Protein AF-A0ABD0PZ68-F1 (afdb_monomer)

Structure (mmCIF, N/CA/C/O backbone):
data_AF-A0ABD0PZ68-F1
#
_entry.id   AF-A0ABD0PZ68-F1
#
loop_
_atom_site.group_PDB
_atom_site.id
_atom_site.type_symbol
_atom_site.label_atom_id
_atom_site.label_alt_id
_atom_site.label_comp_id
_atom_site.label_asym_id
_atom_site.label_entity_id
_atom_site.label_seq_id
_atom_site.pdbx_PDB_ins_code
_atom_site.Cartn_x
_atom_site.Cartn_y
_atom_site.Cartn_z
_atom_site.occupancy
_atom_site.B_iso_or_equiv
_atom_site.auth_seq_id
_atom_site.auth_comp_id
_atom_site.auth_asym_id
_atom_site.auth_atom_id
_atom_site.pdbx_PDB_model_num
ATOM 1 N N . VAL A 1 1 ? 28.484 -17.237 -18.309 1.00 62.34 1 VAL A N 1
ATOM 2 C CA . VAL A 1 1 ? 27.774 -15.968 -18.597 1.00 62.34 1 VAL A CA 1
ATOM 3 C C . VAL A 1 1 ? 27.136 -15.508 -17.298 1.00 62.34 1 VAL A C 1
ATOM 5 O O . VAL A 1 1 ? 26.397 -16.292 -16.720 1.00 62.34 1 VAL A O 1
ATOM 8 N N . THR A 1 2 ? 27.481 -14.331 -16.775 1.00 74.75 2 THR A N 1
ATOM 9 C CA . THR A 1 2 ? 26.863 -13.798 -15.550 1.00 74.75 2 THR A CA 1
ATOM 10 C C . THR A 1 2 ? 25.548 -13.104 -15.902 1.00 74.75 2 THR A C 1
ATOM 12 O O . THR A 1 2 ? 25.502 -12.233 -16.769 1.00 74.75 2 THR A O 1
ATOM 15 N N . THR A 1 3 ? 24.458 -13.508 -15.258 1.00 86.88 3 THR A N 1
ATOM 16 C CA . THR A 1 3 ? 23.136 -12.891 -15.418 1.00 86.88 3 THR A CA 1
ATOM 17 C C . THR A 1 3 ? 23.050 -11.622 -14.577 1.00 86.88 3 THR A C 1
ATOM 19 O O . THR A 1 3 ? 23.141 -11.679 -13.349 1.00 86.88 3 THR A O 1
ATOM 22 N N . LYS A 1 4 ? 22.876 -10.469 -15.230 1.00 96.69 4 LYS A N 1
ATOM 23 C CA . LYS A 1 4 ? 22.637 -9.189 -14.547 1.00 96.69 4 LYS A CA 1
ATOM 24 C C . LYS A 1 4 ? 21.196 -9.118 -14.047 1.00 96.69 4 LYS A C 1
ATOM 26 O O . LYS A 1 4 ? 20.288 -9.592 -14.728 1.00 96.69 4 LYS A O 1
ATOM 31 N N . HIS A 1 5 ? 21.011 -8.487 -12.895 1.00 97.88 5 HIS A N 1
ATOM 32 C CA . HIS A 1 5 ? 19.708 -8.263 -12.276 1.00 97.88 5 HIS A CA 1
ATOM 33 C C . HIS A 1 5 ? 19.495 -6.773 -12.017 1.00 97.88 5 HIS A C 1
ATOM 35 O O . HIS A 1 5 ? 20.464 -6.016 -11.927 1.00 97.88 5 HIS A O 1
ATOM 41 N N . ALA A 1 6 ? 18.235 -6.371 -11.897 1.00 97.81 6 ALA A N 1
ATOM 42 C CA . ALA A 1 6 ? 17.832 -5.031 -11.500 1.00 97.81 6 ALA A CA 1
ATOM 43 C C . ALA A 1 6 ? 16.779 -5.104 -10.389 1.00 97.81 6 ALA A C 1
ATOM 45 O O . ALA A 1 6 ? 15.964 -6.027 -10.355 1.00 97.81 6 ALA A O 1
ATOM 46 N N . HIS A 1 7 ? 16.800 -4.113 -9.500 1.00 98.19 7 HIS A N 1
ATOM 47 C CA . HIS A 1 7 ? 15.742 -3.889 -8.521 1.00 98.19 7 HIS A CA 1
ATOM 48 C C . HIS A 1 7 ? 14.673 -3.002 -9.155 1.00 98.19 7 HIS A C 1
ATOM 50 O O . HIS A 1 7 ? 14.980 -1.896 -9.603 1.00 98.19 7 HIS A O 1
ATOM 56 N N . VAL A 1 8 ? 13.439 -3.495 -9.219 1.00 97.56 8 VAL A N 1
ATOM 57 C CA . VAL A 1 8 ? 12.314 -2.806 -9.860 1.00 97.56 8 VAL A CA 1
ATOM 58 C C . VAL A 1 8 ? 11.181 -2.583 -8.866 1.00 97.56 8 VAL A C 1
ATOM 60 O O . VAL A 1 8 ? 11.024 -3.345 -7.912 1.00 97.56 8 VAL A O 1
ATOM 63 N N . ILE A 1 9 ? 10.385 -1.542 -9.112 1.00 96.94 9 ILE A N 1
ATOM 64 C CA . ILE A 1 9 ? 9.107 -1.293 -8.441 1.00 96.94 9 ILE A CA 1
ATOM 65 C C . ILE A 1 9 ? 8.021 -1.405 -9.506 1.00 96.94 9 ILE A C 1
ATOM 67 O O . ILE A 1 9 ? 8.119 -0.765 -10.554 1.00 96.94 9 ILE A O 1
ATOM 71 N N . TYR A 1 10 ? 6.984 -2.194 -9.248 1.00 96.88 10 TYR A N 1
ATOM 72 C CA . TYR A 1 10 ? 5.830 -2.269 -10.137 1.00 96.88 10 TYR A CA 1
ATOM 73 C C . TYR A 1 10 ? 4.954 -1.037 -9.912 1.00 96.88 10 TYR A C 1
ATOM 75 O O . TYR A 1 10 ? 4.275 -0.946 -8.895 1.00 96.88 10 TYR A O 1
ATOM 83 N N . ALA A 1 11 ? 4.983 -0.074 -10.833 1.00 94.69 11 ALA A N 1
ATOM 84 C CA . ALA A 1 11 ? 4.409 1.257 -10.618 1.00 94.69 11 ALA A CA 1
ATOM 85 C C . ALA A 1 11 ? 2.903 1.263 -10.286 1.00 94.69 11 ALA A C 1
ATOM 87 O O . ALA A 1 11 ? 2.452 2.142 -9.566 1.00 94.69 11 ALA A O 1
ATOM 88 N N . ASP A 1 12 ? 2.140 0.263 -10.728 1.00 96.69 12 ASP A N 1
ATOM 89 C CA . ASP A 1 12 ? 0.700 0.166 -10.440 1.00 96.69 12 ASP A CA 1
ATOM 90 C C . ASP A 1 12 ? 0.366 -0.618 -9.162 1.00 96.69 12 ASP A C 1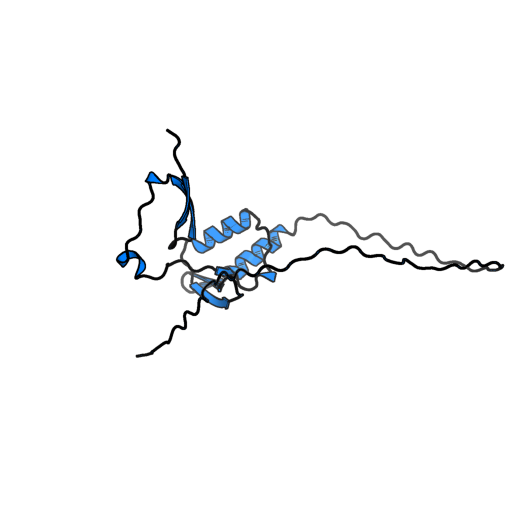
ATOM 92 O O . ASP A 1 12 ? -0.748 -0.527 -8.655 1.00 96.69 12 ASP A O 1
ATOM 96 N N . TYR A 1 13 ? 1.329 -1.368 -8.619 1.00 95.75 13 TYR A N 1
ATOM 97 C CA . TYR A 1 13 ? 1.116 -2.297 -7.501 1.00 95.75 13 TYR A CA 1
ATOM 98 C C . TYR A 1 13 ? 1.969 -1.977 -6.265 1.00 95.75 13 TYR A C 1
ATOM 100 O O . TYR A 1 13 ? 1.617 -2.351 -5.150 1.00 95.75 13 TYR A O 1
ATOM 108 N N . GLY A 1 14 ? 3.102 -1.294 -6.442 1.00 95.00 14 GLY A N 1
ATOM 109 C CA . GLY A 1 14 ? 4.033 -0.878 -5.389 1.00 95.00 14 GLY A CA 1
ATOM 110 C C . GLY A 1 14 ? 4.946 -1.943 -4.825 1.00 95.00 14 GLY A C 1
ATOM 111 O O . GLY A 1 14 ? 5.868 -1.604 -4.081 1.00 95.00 14 GLY A O 1
ATOM 112 N N . ASN A 1 15 ? 4.717 -3.215 -5.141 1.00 96.31 15 ASN A N 1
ATOM 113 C CA . ASN A 1 15 ? 5.643 -4.266 -4.757 1.00 96.31 15 ASN A CA 1
ATOM 114 C C . ASN A 1 15 ? 6.978 -4.086 -5.495 1.00 96.31 15 ASN A C 1
ATOM 116 O O . ASN A 1 15 ? 7.049 -3.521 -6.589 1.00 96.31 15 ASN A O 1
ATOM 120 N N . MET A 1 16 ? 8.043 -4.571 -4.863 1.00 97.38 16 MET A N 1
ATOM 121 C CA . MET A 1 16 ? 9.399 -4.523 -5.398 1.00 97.38 16 MET A CA 1
ATOM 122 C C . MET A 1 16 ? 9.921 -5.934 -5.613 1.00 97.38 16 MET A C 1
ATOM 124 O O . MET A 1 16 ? 9.592 -6.843 -4.851 1.00 97.38 16 MET A O 1
ATOM 128 N N . GLU A 1 17 ? 10.759 -6.109 -6.625 1.00 97.88 17 GLU A N 1
ATOM 129 C CA . GLU A 1 17 ? 11.362 -7.398 -6.949 1.00 97.88 17 GLU A CA 1
ATOM 130 C C . GLU A 1 17 ? 12.773 -7.209 -7.517 1.00 97.88 17 GLU A C 1
ATOM 132 O O . GLU A 1 17 ? 13.106 -6.164 -8.081 1.00 97.88 17 GLU A O 1
ATOM 137 N N . THR A 1 18 ? 13.614 -8.232 -7.362 1.00 98.06 18 THR A N 1
ATOM 138 C CA . THR A 1 18 ? 14.897 -8.330 -8.064 1.00 98.06 18 THR A CA 1
ATOM 139 C C . THR A 1 18 ? 14.722 -9.263 -9.253 1.00 98.06 18 THR A C 1
ATOM 141 O O . THR A 1 18 ? 14.579 -10.468 -9.061 1.00 98.06 18 THR A O 1
ATOM 144 N N . VAL A 1 19 ? 14.760 -8.725 -10.470 1.00 97.75 19 VAL A N 1
ATOM 145 C CA . VAL A 1 19 ? 14.483 -9.488 -11.698 1.00 97.75 19 VAL A CA 1
ATOM 146 C C . VAL A 1 19 ? 15.698 -9.520 -12.632 1.00 97.75 19 VAL A C 1
ATOM 148 O O . VAL A 1 19 ? 16.526 -8.601 -12.595 1.00 97.75 19 VAL A O 1
ATOM 151 N N . PRO A 1 20 ? 15.856 -10.555 -13.479 1.00 97.62 20 PRO A N 1
ATOM 152 C CA . PRO A 1 20 ? 16.881 -10.564 -14.518 1.00 97.62 20 PRO A CA 1
ATOM 153 C C . PRO A 1 20 ? 16.692 -9.395 -15.492 1.00 97.62 20 PRO A C 1
ATOM 155 O O . PRO A 1 20 ? 15.582 -9.115 -15.925 1.00 97.62 20 PRO A O 1
ATOM 158 N N . VAL A 1 21 ? 17.772 -8.751 -15.940 1.00 97.12 21 VAL A N 1
ATOM 159 C CA . VAL A 1 21 ? 17.662 -7.648 -16.922 1.00 97.12 21 VAL A CA 1
ATOM 160 C C . VAL A 1 21 ? 17.009 -8.113 -18.233 1.00 97.12 21 VAL A C 1
ATOM 162 O O . VAL A 1 21 ? 16.356 -7.330 -18.911 1.00 97.12 21 VAL A O 1
ATOM 165 N N . SER A 1 22 ? 17.122 -9.401 -18.569 1.00 96.56 22 SER A N 1
ATOM 166 C CA . SER A 1 22 ? 16.471 -10.000 -19.739 1.00 96.56 22 SER A CA 1
ATOM 167 C C . SER A 1 22 ? 14.941 -10.036 -19.670 1.00 96.56 22 SER A C 1
ATOM 169 O O . SER A 1 22 ? 14.318 -10.285 -20.696 1.00 96.56 22 SER A O 1
ATOM 171 N N . SER A 1 23 ? 14.330 -9.820 -18.499 1.00 97.06 23 SER A N 1
ATOM 172 C CA . SER A 1 23 ? 12.873 -9.706 -18.354 1.00 97.06 23 SER A CA 1
ATOM 173 C C . SER A 1 23 ? 12.374 -8.256 -18.380 1.00 97.06 23 SER A C 1
ATOM 175 O O . SER A 1 23 ? 11.189 -8.028 -18.159 1.00 97.06 23 SER A O 1
ATOM 177 N N . ILE A 1 24 ? 13.251 -7.275 -18.626 1.00 97.44 24 ILE A N 1
ATOM 178 C CA . ILE A 1 24 ? 12.913 -5.847 -18.652 1.00 97.44 24 ILE A CA 1
ATOM 179 C C . ILE A 1 24 ? 12.937 -5.347 -20.096 1.00 97.44 24 ILE A C 1
ATOM 181 O O . ILE A 1 24 ? 13.906 -5.563 -20.823 1.00 97.44 24 ILE A O 1
ATOM 185 N N . LEU A 1 25 ? 11.886 -4.629 -20.494 1.00 97.69 25 LEU A N 1
ATOM 186 C CA . LEU A 1 25 ? 11.780 -3.976 -21.797 1.00 97.69 25 LEU A CA 1
ATOM 187 C C . LEU A 1 25 ? 11.596 -2.461 -21.628 1.00 97.69 25 LEU A C 1
ATOM 189 O O . LEU A 1 25 ? 11.010 -2.030 -20.632 1.00 97.69 25 LEU A O 1
ATOM 193 N N . PRO A 1 26 ? 12.059 -1.639 -22.590 1.00 97.62 26 PRO A N 1
ATOM 194 C CA . PRO A 1 26 ? 11.732 -0.219 -22.618 1.00 97.62 26 PRO A CA 1
ATOM 195 C C . PRO A 1 26 ? 10.216 -0.002 -22.680 1.00 97.62 26 PRO A C 1
ATOM 197 O O . PRO A 1 26 ? 9.526 -0.643 -23.473 1.00 97.62 26 PRO A O 1
ATOM 200 N N . ILE A 1 27 ? 9.708 0.923 -21.869 1.00 96.88 27 ILE A N 1
ATOM 201 C CA . ILE A 1 27 ? 8.294 1.304 -21.885 1.00 96.88 27 ILE A CA 1
ATOM 202 C C . ILE A 1 27 ? 8.009 2.271 -23.042 1.00 96.88 27 ILE A C 1
ATOM 204 O O . ILE A 1 27 ? 8.800 3.178 -23.316 1.00 96.88 27 ILE A O 1
ATOM 208 N N . THR A 1 28 ? 6.885 2.083 -23.735 1.00 97.44 28 THR A N 1
ATOM 209 C CA . THR A 1 28 ? 6.448 3.001 -24.795 1.00 97.44 28 THR A CA 1
ATOM 210 C C . THR A 1 28 ? 5.670 4.184 -24.214 1.00 97.44 28 THR A C 1
ATOM 212 O O . THR A 1 28 ? 5.190 4.140 -23.081 1.00 97.44 28 THR A O 1
ATOM 215 N N . LYS A 1 29 ? 5.527 5.268 -24.986 1.00 97.31 29 LYS A N 1
ATOM 216 C CA . LYS A 1 29 ? 4.833 6.482 -24.521 1.00 97.31 29 LYS A CA 1
ATOM 217 C C . LYS A 1 29 ? 3.340 6.256 -24.296 1.00 97.31 29 LYS A C 1
ATOM 219 O O . LYS A 1 29 ? 2.753 6.902 -23.439 1.00 97.31 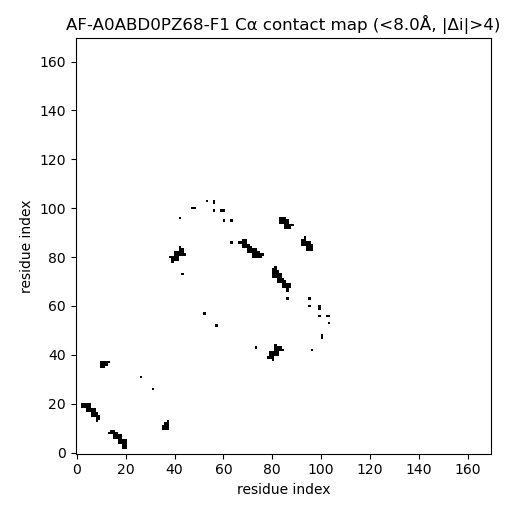29 LYS A O 1
ATOM 224 N N . GLU A 1 30 ? 2.733 5.343 -25.046 1.00 97.12 30 GLU A N 1
ATOM 225 C CA . GLU A 1 30 ? 1.309 5.015 -24.964 1.00 97.12 30 GLU A CA 1
ATOM 226 C C . GLU A 1 30 ? 0.965 4.389 -23.606 1.00 97.12 30 GLU A C 1
ATOM 228 O O . GLU A 1 30 ? -0.061 4.715 -23.016 1.00 97.12 30 GLU A O 1
ATOM 233 N N . LEU A 1 31 ? 1.863 3.558 -23.065 1.00 95.88 31 LEU A N 1
ATOM 234 C CA . LEU A 1 31 ? 1.699 2.936 -21.748 1.00 95.88 31 LEU A CA 1
ATOM 235 C C . LEU A 1 31 ? 1.896 3.924 -20.587 1.00 95.88 31 LEU A C 1
ATOM 237 O O . LEU A 1 31 ? 1.448 3.654 -19.480 1.00 95.88 31 LEU A O 1
ATOM 241 N N . LEU A 1 32 ? 2.519 5.078 -20.842 1.00 96.44 32 LEU A N 1
ATOM 242 C CA . LEU A 1 32 ? 2.732 6.149 -19.861 1.00 96.44 32 LEU A CA 1
ATOM 243 C C . LEU A 1 32 ? 1.609 7.200 -19.846 1.00 96.44 32 LEU A C 1
ATOM 245 O O . LEU A 1 32 ? 1.707 8.182 -19.116 1.00 96.44 32 LEU A O 1
ATOM 249 N N . GLN A 1 33 ? 0.557 7.033 -20.655 1.00 96.75 33 GLN A N 1
ATOM 250 C CA . GLN A 1 33 ? -0.562 7.985 -20.694 1.00 96.75 33 GLN A CA 1
ATOM 251 C C . GLN A 1 33 ? -1.443 7.928 -19.441 1.00 96.75 33 GLN A C 1
ATOM 253 O O . GLN A 1 33 ? -2.126 8.901 -19.128 1.00 96.75 33 GLN A O 1
ATOM 258 N N . HIS A 1 34 ? -1.431 6.804 -18.724 1.00 94.38 34 HIS A N 1
ATOM 259 C CA . HIS A 1 34 ? -2.192 6.631 -17.493 1.00 94.38 34 HIS A CA 1
ATOM 260 C C . HIS A 1 34 ? -1.310 6.978 -16.287 1.00 94.38 34 HIS A C 1
ATOM 262 O O . HIS A 1 34 ? -0.139 6.587 -16.265 1.00 94.38 34 HIS A O 1
ATOM 268 N N . PRO A 1 35 ? -1.844 7.675 -15.267 1.00 95.00 35 PRO A N 1
ATOM 269 C CA . PRO A 1 35 ? -1.156 7.808 -13.991 1.00 95.00 35 PRO A CA 1
ATOM 270 C C . PRO A 1 35 ? -0.826 6.428 -13.425 1.00 95.00 35 PRO A C 1
ATOM 272 O O . PRO A 1 35 ? -1.586 5.478 -13.619 1.00 95.00 35 PRO A O 1
ATOM 275 N N . PHE A 1 36 ? 0.266 6.328 -12.678 1.00 95.25 36 PHE A N 1
ATOM 276 C CA . PHE A 1 36 ? 0.524 5.128 -11.892 1.00 95.25 36 PHE A CA 1
ATOM 277 C C . PHE A 1 36 ? -0.619 4.911 -10.903 1.00 95.25 36 PHE A C 1
ATOM 279 O O . PHE A 1 36 ? -1.040 5.844 -10.217 1.00 95.25 36 PHE A O 1
ATOM 286 N N . GLN A 1 37 ? -1.140 3.688 -10.864 1.00 94.88 37 GLN A N 1
ATOM 287 C CA . GLN A 1 37 ? -2.360 3.386 -10.112 1.00 94.88 37 GLN A CA 1
ATOM 288 C C . GLN A 1 37 ? -2.118 3.251 -8.604 1.00 94.88 37 GLN A C 1
ATOM 290 O O . GLN A 1 37 ? -3.072 3.238 -7.825 1.00 94.88 37 GLN A O 1
ATOM 295 N N . ILE A 1 38 ? -0.857 3.178 -8.166 1.00 95.19 38 ILE A N 1
ATOM 296 C CA . ILE A 1 38 ? -0.559 3.102 -6.742 1.00 95.19 38 ILE A CA 1
ATOM 297 C C . ILE A 1 38 ? -0.723 4.446 -6.034 1.00 95.19 38 ILE A C 1
ATOM 299 O O . ILE A 1 38 ? -0.197 5.478 -6.448 1.00 95.19 38 ILE A O 1
ATOM 303 N N . VAL A 1 39 ? -1.347 4.391 -4.859 1.00 93.44 39 VAL A N 1
ATOM 304 C CA . VAL A 1 39 ? -1.374 5.492 -3.900 1.00 93.44 39 VAL A CA 1
ATOM 305 C C . VAL A 1 39 ? -0.617 5.075 -2.643 1.00 93.44 39 VAL A C 1
ATOM 307 O O . VAL A 1 39 ? -0.925 4.061 -2.016 1.00 93.44 39 VAL A O 1
ATOM 310 N N . ARG A 1 40 ? 0.391 5.865 -2.255 1.00 94.94 40 ARG A N 1
ATOM 311 C CA . ARG A 1 40 ? 1.109 5.659 -0.993 1.00 94.94 40 ARG A CA 1
ATOM 312 C C . ARG A 1 40 ? 0.260 6.162 0.170 1.00 94.94 40 ARG A C 1
ATOM 314 O O . ARG A 1 40 ? -0.083 7.347 0.217 1.00 94.94 40 ARG A O 1
ATOM 321 N N . CYS A 1 41 ? -0.031 5.276 1.118 1.00 96.31 41 CYS A N 1
ATOM 322 C CA . CYS A 1 41 ? -0.957 5.546 2.212 1.00 96.31 41 CYS A CA 1
ATOM 323 C C . CYS A 1 41 ? -0.430 5.056 3.564 1.00 96.31 41 CYS A C 1
ATOM 325 O O . CYS A 1 41 ? 0.403 4.153 3.634 1.00 96.31 41 CYS A O 1
ATOM 327 N N . ALA A 1 42 ? -0.961 5.635 4.636 1.00 95.50 42 ALA A N 1
ATOM 328 C CA . ALA A 1 42 ? -0.797 5.182 6.011 1.00 95.50 42 ALA A CA 1
ATOM 329 C C . ALA A 1 42 ? -2.134 5.303 6.753 1.00 95.50 42 ALA A C 1
ATOM 331 O O . ALA A 1 42 ? -2.991 6.099 6.366 1.00 95.50 42 ALA A O 1
ATOM 332 N N . LEU A 1 43 ? -2.318 4.537 7.829 1.00 96.25 43 LEU A N 1
ATOM 333 C CA . LEU A 1 43 ? -3.480 4.725 8.698 1.00 96.25 43 LEU A CA 1
ATOM 334 C C . LEU A 1 43 ? -3.392 6.095 9.390 1.00 96.25 43 LEU A C 1
ATOM 336 O O . LEU A 1 43 ? -2.342 6.471 9.916 1.00 96.25 43 LEU A O 1
ATOM 340 N N . ALA A 1 44 ? -4.494 6.843 9.377 1.00 95.94 44 ALA A N 1
ATOM 341 C CA . ALA A 1 44 ? -4.628 8.095 10.110 1.00 95.94 44 ALA A CA 1
ATOM 342 C C . ALA A 1 44 ? -4.468 7.858 11.621 1.00 95.94 44 ALA A C 1
ATOM 344 O O . ALA A 1 44 ? -4.864 6.811 12.136 1.00 95.94 44 ALA A O 1
ATOM 345 N N . GLY A 1 45 ? -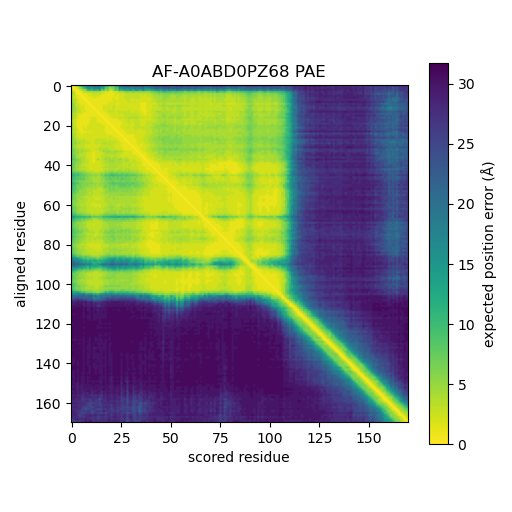3.890 8.836 12.322 1.00 93.38 45 GLY A N 1
ATOM 346 C CA . GLY A 1 45 ? -3.501 8.693 13.726 1.00 93.38 45 GLY A CA 1
ATOM 347 C C . GLY A 1 45 ? -2.221 7.873 13.908 1.00 93.38 45 GLY A C 1
ATOM 348 O O . GLY A 1 45 ? -2.155 7.027 14.800 1.00 93.38 45 GLY A O 1
ATOM 349 N N . LYS A 1 46 ? -1.225 8.083 13.031 1.00 88.88 46 LYS A N 1
ATOM 350 C CA . LYS A 1 46 ? 0.048 7.336 12.971 1.00 88.88 46 LYS A CA 1
ATOM 351 C C . LYS A 1 46 ? 0.770 7.233 14.316 1.00 88.88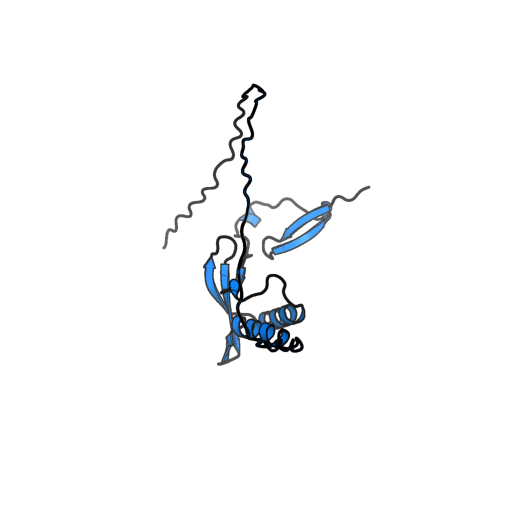 46 LYS A C 1
ATOM 353 O O . LYS A 1 46 ? 1.415 6.230 14.589 1.00 88.88 46 LYS A O 1
ATOM 358 N N . GLU A 1 47 ? 0.630 8.252 15.155 1.00 91.88 47 GLU A N 1
ATOM 359 C CA . GLU A 1 47 ? 1.176 8.336 16.508 1.00 91.88 47 GLU A CA 1
ATOM 360 C C . GLU A 1 47 ? 0.633 7.265 17.465 1.00 91.88 47 GLU A C 1
ATOM 362 O O . GLU A 1 47 ? 1.275 6.959 18.466 1.00 91.88 47 GLU A O 1
ATOM 367 N N . ASN A 1 48 ? -0.515 6.664 17.143 1.00 93.50 48 ASN A N 1
ATOM 368 C CA . ASN A 1 48 ? -1.132 5.596 17.929 1.00 93.50 48 ASN A CA 1
ATOM 369 C C . ASN A 1 48 ? -0.677 4.195 17.489 1.00 93.50 48 ASN A C 1
ATOM 371 O O . ASN A 1 48 ? -1.044 3.202 18.120 1.00 93.50 48 ASN A O 1
ATOM 375 N N . PHE A 1 49 ? 0.103 4.095 16.409 1.00 92.69 49 PHE A N 1
ATOM 376 C CA . PHE A 1 49 ? 0.585 2.832 15.862 1.00 92.69 49 PHE A CA 1
ATOM 377 C C . PHE A 1 49 ? 2.080 2.638 16.140 1.00 92.69 49 PHE A C 1
ATOM 379 O O . PHE A 1 49 ? 2.842 3.605 16.182 1.00 92.69 49 PHE A O 1
ATOM 386 N N . PRO A 1 50 ? 2.534 1.389 16.337 1.00 93.88 50 PRO A N 1
ATOM 387 C CA . PRO A 1 50 ? 3.936 1.128 16.614 1.00 93.88 50 PRO A CA 1
ATOM 388 C C . PRO A 1 50 ? 4.792 1.274 15.350 1.00 93.88 50 PRO A C 1
ATOM 390 O O . PRO A 1 50 ? 4.346 1.014 14.234 1.00 93.88 50 PRO A O 1
ATOM 393 N N . THR A 1 51 ? 6.074 1.593 15.535 1.00 91.88 51 THR A N 1
ATOM 394 C CA . THR A 1 51 ? 7.065 1.573 14.444 1.00 91.88 51 THR A CA 1
ATOM 395 C C . THR A 1 51 ? 7.317 0.154 13.925 1.00 91.88 51 THR A C 1
ATOM 397 O O . THR A 1 51 ? 7.604 -0.035 12.746 1.00 91.88 51 THR A O 1
ATOM 400 N N . VAL A 1 52 ? 7.204 -0.848 14.803 1.00 94.94 52 VAL A N 1
ATOM 401 C CA . VAL A 1 52 ? 7.334 -2.272 14.470 1.00 94.94 52 VAL A CA 1
ATOM 402 C C . VAL A 1 52 ? 6.016 -2.964 14.782 1.00 94.94 52 VAL A C 1
ATOM 404 O O . VAL A 1 52 ? 5.554 -2.956 15.921 1.00 94.94 52 VAL A O 1
ATOM 407 N N . TRP A 1 53 ? 5.414 -3.565 13.763 1.00 95.50 53 TRP A N 1
ATOM 408 C CA . TRP A 1 53 ? 4.113 -4.207 13.874 1.00 95.50 53 TRP A CA 1
ATOM 409 C C . TRP A 1 53 ? 4.240 -5.675 14.298 1.00 95.50 53 TRP A C 1
ATOM 411 O O . TRP A 1 53 ? 5.036 -6.399 13.697 1.00 95.50 53 TRP A O 1
ATOM 421 N N . PRO A 1 54 ? 3.450 -6.146 15.284 1.00 96.75 54 PRO A N 1
ATOM 422 C CA . PRO A 1 54 ? 3.338 -7.573 15.574 1.00 96.75 54 PRO A CA 1
ATOM 423 C C . PRO A 1 54 ? 2.775 -8.341 14.374 1.00 96.75 54 PRO A C 1
ATOM 425 O O . PRO A 1 54 ? 1.824 -7.878 13.735 1.00 96.75 54 PRO A O 1
ATOM 428 N N . THR A 1 55 ? 3.327 -9.522 14.090 1.00 96.81 55 THR A N 1
ATOM 429 C CA . THR A 1 55 ? 2.929 -10.354 12.944 1.00 96.81 55 THR A CA 1
ATOM 430 C C . THR A 1 55 ? 1.439 -10.682 12.968 1.00 96.81 55 THR A C 1
ATOM 432 O O . THR A 1 55 ? 0.766 -10.529 11.955 1.00 96.81 55 THR A O 1
ATOM 435 N N . GLU A 1 56 ? 0.889 -11.016 14.134 1.00 96.62 56 GLU A N 1
ATOM 436 C CA . GLU A 1 56 ? -0.523 -11.377 14.291 1.00 96.62 56 GLU A CA 1
ATOM 437 C C . GLU A 1 56 ? -1.458 -10.200 13.970 1.00 96.62 56 GLU A C 1
ATOM 439 O O . GLU A 1 56 ? -2.572 -10.384 13.480 1.00 96.62 56 GLU A O 1
ATOM 444 N N . VAL A 1 57 ? -1.006 -8.966 14.222 1.00 97.00 57 VAL A N 1
ATOM 445 C CA . VAL A 1 57 ? -1.768 -7.753 13.896 1.00 97.00 57 VAL A CA 1
ATOM 446 C C . VAL A 1 57 ? -1.705 -7.464 12.396 1.00 97.00 57 VAL A C 1
ATOM 448 O O . VAL A 1 57 ? -2.716 -7.064 11.821 1.00 97.00 57 VAL A O 1
ATOM 451 N N . LEU A 1 58 ? -0.560 -7.705 11.747 1.00 96.75 58 LEU A N 1
ATOM 452 C CA . LEU A 1 58 ? -0.438 -7.602 10.288 1.00 96.75 58 LEU A CA 1
ATOM 453 C C . LEU A 1 58 ? -1.306 -8.643 9.572 1.00 96.75 58 LEU A C 1
ATOM 455 O O . LEU A 1 58 ? -1.980 -8.309 8.599 1.00 96.75 58 LEU A O 1
ATOM 459 N N . GLU A 1 59 ? -1.339 -9.879 10.069 1.00 97.31 59 GLU A N 1
ATOM 460 C CA . GLU A 1 59 ? -2.215 -10.937 9.553 1.00 97.31 59 GLU A CA 1
ATOM 461 C C . GLU A 1 59 ? -3.690 -10.558 9.707 1.00 97.31 59 GLU A C 1
ATOM 463 O O . GLU A 1 59 ? -4.457 -10.636 8.744 1.00 97.31 59 GLU A O 1
ATOM 468 N N . LEU A 1 60 ? -4.085 -10.064 10.887 1.00 96.25 60 LEU A N 1
ATOM 469 C CA . LEU A 1 60 ? -5.434 -9.552 11.118 1.00 96.25 60 LEU A CA 1
ATOM 470 C C . LEU A 1 60 ? -5.776 -8.414 10.150 1.00 96.25 60 LEU A C 1
ATOM 472 O O . LEU A 1 60 ? -6.877 -8.400 9.598 1.00 96.25 60 LEU A O 1
ATOM 476 N N . PHE A 1 61 ? -4.851 -7.477 9.934 1.00 96.06 61 PHE A N 1
ATOM 477 C CA . PHE A 1 61 ? -5.041 -6.377 8.996 1.00 96.06 61 PHE A CA 1
ATOM 478 C C . PHE A 1 61 ? -5.265 -6.892 7.574 1.00 96.06 61 PHE A C 1
ATOM 480 O O . PHE A 1 61 ? -6.252 -6.514 6.946 1.00 96.06 61 PHE A O 1
ATOM 487 N N . GLY A 1 62 ? -4.444 -7.836 7.107 1.00 96.06 62 GLY A N 1
ATOM 488 C CA . GLY A 1 62 ? -4.631 -8.492 5.811 1.00 96.06 62 GLY A CA 1
ATOM 489 C C . GLY A 1 62 ? -6.001 -9.164 5.670 1.00 96.06 62 GLY A C 1
ATOM 490 O O . GLY A 1 62 ? -6.662 -9.009 4.642 1.00 96.06 62 GLY A O 1
ATOM 491 N N . ILE A 1 63 ? -6.480 -9.838 6.722 1.00 94.75 63 ILE A N 1
ATOM 492 C CA . ILE A 1 63 ? -7.821 -10.442 6.742 1.00 94.75 63 ILE A CA 1
ATOM 493 C C . ILE A 1 63 ? -8.911 -9.372 6.584 1.00 94.75 63 ILE A C 1
ATOM 495 O O . ILE A 1 63 ? -9.819 -9.567 5.776 1.00 94.75 63 ILE A O 1
ATOM 499 N N . GLN A 1 64 ? -8.825 -8.238 7.293 1.00 94.25 64 GLN A N 1
ATOM 500 C CA . GLN A 1 64 ? -9.821 -7.158 7.168 1.00 94.25 64 GLN A CA 1
ATOM 501 C C . GLN A 1 64 ? -9.850 -6.542 5.759 1.00 94.25 64 GLN A C 1
ATOM 503 O O . GLN A 1 64 ? -10.918 -6.199 5.258 1.00 94.25 64 GLN A O 1
ATOM 508 N N . LEU A 1 65 ? -8.695 -6.430 5.097 1.00 94.00 65 LEU A N 1
ATOM 509 C CA . LEU A 1 65 ? -8.598 -5.843 3.756 1.00 94.00 65 LEU A CA 1
ATOM 510 C C . LEU A 1 65 ? -9.110 -6.767 2.637 1.00 94.00 65 LEU A C 1
ATOM 512 O O . LEU A 1 65 ? -9.429 -6.291 1.548 1.00 94.00 65 LEU A O 1
ATOM 516 N N . SER A 1 66 ? -9.211 -8.076 2.888 1.00 91.88 66 SER A N 1
ATOM 517 C CA . SER A 1 66 ? -9.534 -9.074 1.856 1.00 91.88 66 SER A CA 1
ATOM 518 C C . SER A 1 66 ? -10.928 -8.931 1.228 1.00 91.88 66 SER A C 1
ATOM 520 O O . SER A 1 66 ? -11.146 -9.383 0.107 1.00 91.88 66 SER A O 1
ATOM 522 N N . SER A 1 67 ? -11.872 -8.290 1.919 1.00 84.69 67 SER A N 1
ATOM 523 C CA . SER A 1 67 ? -13.279 -8.181 1.499 1.00 84.69 67 SER A CA 1
ATOM 524 C C . SER A 1 67 ? -13.653 -6.856 0.823 1.00 84.69 67 SER A C 1
ATOM 526 O O . SER A 1 67 ? -14.836 -6.537 0.723 1.00 84.69 67 SER A O 1
ATOM 528 N N . GLY A 1 68 ? -12.665 -6.089 0.355 1.00 90.06 68 GLY A N 1
ATOM 529 C CA . GLY A 1 68 ? -12.879 -4.723 -0.119 1.00 90.06 68 GLY A CA 1
ATOM 530 C C . GLY A 1 68 ? -13.154 -3.767 1.043 1.00 90.06 68 GLY A C 1
ATOM 531 O O . GLY A 1 68 ? -13.760 -4.127 2.055 1.00 90.06 68 GLY A O 1
ATOM 532 N N . VAL A 1 69 ? -12.667 -2.538 0.918 1.00 95.38 69 VAL A N 1
ATOM 533 C CA . VAL A 1 69 ? -12.756 -1.524 1.971 1.00 95.38 69 VAL A CA 1
ATOM 534 C C . VAL A 1 69 ? -13.112 -0.177 1.367 1.00 95.38 69 VAL A C 1
ATOM 536 O O . VAL A 1 69 ? -12.764 0.114 0.223 1.00 95.38 69 VAL A O 1
ATOM 539 N N . LEU A 1 70 ? -13.781 0.653 2.155 1.00 95.56 70 LEU A N 1
ATOM 540 C CA . LEU A 1 70 ? -13.929 2.070 1.890 1.00 95.56 70 LEU A CA 1
ATOM 541 C C . LEU A 1 70 ? -12.780 2.805 2.581 1.00 95.56 70 LEU A C 1
ATOM 543 O O . LEU A 1 70 ? -12.561 2.653 3.783 1.00 95.56 70 LEU A O 1
ATOM 547 N N . ALA A 1 71 ? -12.043 3.598 1.813 1.00 96.56 71 ALA A N 1
ATOM 548 C CA . ALA A 1 71 ? -10.975 4.439 2.325 1.00 96.56 71 ALA A CA 1
ATOM 549 C C . ALA A 1 71 ? -11.425 5.900 2.326 1.00 96.56 71 ALA A C 1
ATOM 551 O O . ALA A 1 71 ? -11.806 6.434 1.285 1.00 96.56 71 ALA A O 1
ATOM 552 N N . SER A 1 72 ? -11.345 6.550 3.483 1.00 96.81 72 SER A N 1
ATOM 553 C CA . SER A 1 72 ? -11.602 7.983 3.626 1.00 96.81 72 SER A CA 1
ATOM 554 C C . SER A 1 72 ? -10.286 8.730 3.820 1.00 96.81 72 SER A C 1
ATOM 556 O O . SER A 1 72 ? -9.496 8.393 4.703 1.00 96.81 72 SER A O 1
ATOM 558 N N . LEU A 1 73 ? -10.045 9.748 2.992 1.00 97.19 73 LEU A N 1
ATOM 559 C CA . LEU A 1 73 ? -8.853 10.589 3.078 1.00 97.19 73 LEU A CA 1
ATOM 560 C C . LEU A 1 73 ? -8.964 11.562 4.257 1.00 97.19 73 LEU A C 1
ATOM 562 O O . LEU A 1 73 ? -9.913 12.336 4.344 1.00 97.19 73 LEU A O 1
ATOM 566 N N . HIS A 1 74 ? -7.965 11.549 5.135 1.00 96.19 74 HIS A N 1
ATOM 567 C CA . HIS A 1 74 ? -7.859 12.454 6.278 1.00 96.19 74 HIS A CA 1
ATOM 568 C C . HIS A 1 74 ? -6.842 13.583 6.049 1.00 96.19 74 HIS A C 1
ATOM 570 O O . HIS A 1 74 ? -7.005 14.679 6.578 1.00 96.19 74 HIS A O 1
ATOM 576 N N . GLY A 1 75 ? -5.794 13.341 5.255 1.00 96.50 75 GLY A N 1
ATOM 577 C CA . GLY A 1 75 ? -4.785 14.352 4.933 1.00 96.50 75 GLY A CA 1
ATOM 578 C C . GLY A 1 75 ? -3.535 13.776 4.272 1.00 96.50 75 GLY A C 1
ATOM 579 O O . GLY A 1 75 ? -3.496 12.601 3.916 1.00 96.50 75 GLY A O 1
ATOM 580 N N . PHE A 1 76 ? -2.498 14.602 4.136 1.00 96.81 76 PHE A N 1
ATOM 581 C CA . PHE A 1 76 ? -1.188 14.223 3.603 1.00 96.81 76 PHE A CA 1
ATOM 582 C C . PHE A 1 76 ? -0.092 14.724 4.543 1.00 96.81 76 PHE A C 1
ATOM 584 O O . PHE A 1 76 ? -0.078 15.899 4.904 1.00 96.81 76 PHE A O 1
ATOM 591 N N . ASP A 1 77 ? 0.826 13.846 4.944 1.00 95.06 77 ASP A N 1
ATOM 592 C CA . ASP A 1 77 ? 1.870 14.179 5.924 1.00 95.06 77 ASP A CA 1
ATOM 593 C C . ASP A 1 77 ? 3.220 14.569 5.298 1.00 95.06 77 ASP A C 1
ATOM 595 O O . ASP A 1 77 ? 4.248 14.568 5.973 1.00 95.06 77 ASP A O 1
ATOM 599 N N . GLY A 1 78 ? 3.229 14.868 3.997 1.00 96.06 78 GLY A N 1
ATOM 600 C CA . GLY A 1 78 ? 4.447 15.089 3.218 1.00 96.06 78 GLY A CA 1
ATOM 601 C C . GLY A 1 78 ? 5.017 13.809 2.604 1.00 96.06 78 GLY A C 1
ATOM 602 O O . GLY A 1 78 ? 5.814 13.893 1.675 1.00 96.06 78 GLY A O 1
ATOM 603 N N . THR A 1 79 ? 4.601 12.628 3.081 1.00 94.81 79 THR A N 1
ATOM 604 C CA . THR A 1 79 ? 5.085 11.330 2.584 1.00 94.81 79 THR A CA 1
ATOM 605 C C . THR A 1 79 ? 3.957 10.401 2.139 1.00 94.81 79 THR A C 1
ATOM 607 O O . THR A 1 79 ? 4.100 9.725 1.123 1.00 94.81 79 THR A O 1
ATOM 610 N N . SER A 1 80 ? 2.850 10.325 2.879 1.00 96.44 80 SER A N 1
ATOM 611 C CA . SER A 1 80 ? 1.757 9.379 2.620 1.00 96.44 80 SER A CA 1
ATOM 612 C C . SER A 1 80 ? 0.387 10.026 2.817 1.00 96.44 80 SER A C 1
ATOM 614 O O . SER A 1 80 ? 0.218 10.934 3.634 1.00 96.44 80 SER A O 1
ATOM 616 N N . ASN A 1 81 ? -0.610 9.521 2.092 1.00 97.38 81 ASN A N 1
ATOM 617 C CA . ASN A 1 81 ? -2.013 9.851 2.325 1.00 97.38 81 ASN A CA 1
ATOM 618 C C . ASN A 1 81 ? -2.483 9.165 3.613 1.00 97.38 81 ASN A C 1
ATOM 620 O O . ASN A 1 81 ? -2.365 7.948 3.752 1.00 97.38 81 ASN A O 1
ATOM 624 N N . LEU A 1 82 ? -2.995 9.936 4.563 1.00 97.31 82 LEU A N 1
ATOM 625 C CA . LEU A 1 82 ? -3.515 9.429 5.827 1.00 97.31 82 LEU A CA 1
ATOM 626 C C . LEU A 1 82 ? -4.964 8.997 5.628 1.00 97.31 82 LEU A C 1
ATOM 628 O O . LEU A 1 82 ? -5.794 9.822 5.252 1.00 97.31 82 LEU A O 1
ATOM 632 N N . LEU A 1 83 ? -5.262 7.723 5.876 1.00 97.62 83 LEU A N 1
ATOM 633 C CA . LEU A 1 83 ? -6.562 7.118 5.597 1.00 97.62 83 LEU A CA 1
ATOM 634 C C . LEU A 1 83 ? -7.220 6.543 6.855 1.00 97.62 83 LEU A C 1
ATOM 636 O O . LEU A 1 83 ? -6.560 5.925 7.696 1.00 97.62 83 LEU A O 1
ATOM 640 N N . THR A 1 84 ? -8.540 6.664 6.943 1.00 96.81 84 THR A N 1
ATOM 641 C CA . THR A 1 84 ? -9.366 5.776 7.771 1.00 96.81 84 THR A CA 1
ATOM 642 C C . THR A 1 84 ? -10.028 4.736 6.878 1.00 96.81 84 THR A C 1
ATOM 644 O O . THR A 1 84 ? -10.463 5.045 5.767 1.00 96.81 84 THR A O 1
ATOM 647 N N . LEU A 1 85 ? -10.050 3.486 7.336 1.00 97.00 85 LEU A N 1
ATOM 648 C CA . LEU A 1 85 ? -10.555 2.360 6.562 1.00 97.00 85 LEU A CA 1
ATOM 649 C C . LEU A 1 85 ? -11.796 1.784 7.232 1.00 97.00 85 LEU A C 1
ATOM 651 O O . LEU A 1 85 ? -11.765 1.425 8.412 1.00 97.00 85 LEU A O 1
ATOM 655 N N . THR A 1 86 ? -12.872 1.645 6.467 1.00 95.69 86 THR A N 1
ATOM 656 C CA . THR A 1 86 ? -14.091 0.990 6.928 1.00 95.69 86 THR A CA 1
ATOM 657 C C . THR A 1 86 ? -14.487 -0.141 5.994 1.00 95.69 86 THR A C 1
ATOM 659 O O . THR A 1 86 ? -14.229 -0.121 4.793 1.00 95.69 86 THR A O 1
ATOM 662 N N . GLN A 1 87 ? -15.084 -1.184 6.557 1.00 93.00 87 GLN A N 1
ATOM 663 C CA . GLN A 1 87 ? -15.648 -2.286 5.796 1.00 93.00 87 GLN A CA 1
ATOM 664 C C . GLN A 1 87 ? -17.162 -2.273 5.949 1.00 93.00 87 GLN A C 1
ATOM 666 O O . GLN A 1 87 ? -17.682 -2.279 7.067 1.00 93.00 87 GLN A O 1
ATOM 671 N N . GLN A 1 88 ? -17.869 -2.335 4.825 1.00 87.38 88 GLN A N 1
ATOM 672 C CA . GLN A 1 88 ? -19.315 -2.506 4.817 1.00 87.38 88 GLN A CA 1
ATOM 673 C C . GLN A 1 88 ? -19.674 -3.996 4.809 1.00 87.38 88 GLN A C 1
ATOM 675 O O . GLN A 1 88 ? -19.171 -4.772 3.996 1.00 87.38 88 GLN A O 1
ATOM 680 N N . SER A 1 89 ? -20.546 -4.405 5.728 1.00 81.81 89 SER A N 1
ATOM 681 C CA . SER A 1 89 ? -21.124 -5.749 5.784 1.00 81.81 89 SER A CA 1
ATOM 682 C C . SER A 1 89 ? -22.629 -5.637 6.030 1.00 81.81 89 SER A C 1
ATOM 684 O O . SER A 1 89 ? -23.096 -5.527 7.166 1.00 81.81 89 SER A O 1
ATOM 686 N N . GLY A 1 90 ? -23.406 -5.608 4.945 1.00 82.25 90 GLY A N 1
ATOM 687 C CA . GLY A 1 90 ? -24.846 -5.355 5.008 1.00 82.25 90 GLY A CA 1
ATOM 688 C C . GLY A 1 90 ? -25.148 -3.948 5.535 1.00 82.25 90 GLY A C 1
ATOM 689 O O . GLY A 1 90 ? -24.785 -2.967 4.900 1.00 82.25 90 GLY A O 1
ATOM 690 N N . GLN A 1 91 ? -25.814 -3.859 6.690 1.00 76.56 91 GLN A N 1
ATOM 691 C CA . GLN A 1 91 ? -26.117 -2.592 7.379 1.00 76.56 91 GLN A CA 1
ATOM 692 C C . GLN A 1 91 ? -25.074 -2.216 8.447 1.00 76.56 91 GLN A C 1
ATOM 694 O O . GLN A 1 91 ? -25.201 -1.177 9.087 1.00 76.56 91 GLN A O 1
ATOM 699 N N . ALA A 1 92 ? -24.069 -3.064 8.681 1.00 83.50 92 ALA A N 1
ATOM 700 C CA . ALA A 1 92 ? -23.034 -2.811 9.674 1.00 83.50 92 ALA A CA 1
ATOM 701 C C . ALA A 1 92 ? -21.772 -2.257 9.005 1.00 83.50 92 ALA A C 1
ATOM 703 O O . ALA A 1 92 ? -21.241 -2.851 8.063 1.00 83.50 92 ALA A O 1
ATOM 704 N N . GLU A 1 93 ? -21.270 -1.147 9.536 1.00 89.81 93 GLU A N 1
ATOM 705 C CA . GLU A 1 93 ? -19.958 -0.603 9.204 1.00 89.81 93 GLU A CA 1
ATOM 706 C C . GLU A 1 93 ? -18.950 -1.029 10.272 1.00 89.81 93 GLU A C 1
ATOM 708 O O . GLU A 1 93 ? -19.213 -0.945 11.475 1.00 89.81 93 GLU A O 1
ATOM 713 N N . ARG A 1 94 ? -17.794 -1.527 9.833 1.00 92.62 94 ARG A N 1
ATOM 714 C CA . ARG A 1 94 ? -16.686 -1.896 10.714 1.00 92.62 94 ARG A CA 1
ATOM 715 C C . ARG A 1 94 ? -15.514 -0.965 10.472 1.00 92.62 94 ARG A C 1
ATOM 717 O O . ARG A 1 94 ? -14.950 -0.970 9.384 1.00 92.62 94 ARG A O 1
ATOM 724 N N . ASP A 1 95 ? -15.134 -0.214 11.495 1.00 94.81 95 ASP A N 1
ATOM 725 C CA . ASP A 1 95 ? -13.925 0.607 11.490 1.00 94.81 95 ASP A CA 1
ATOM 726 C C . ASP A 1 95 ? -12.688 -0.280 11.695 1.00 94.81 95 ASP A C 1
ATOM 728 O O . ASP A 1 95 ? -12.458 -0.834 12.776 1.00 94.81 95 ASP A O 1
ATOM 732 N N . ILE A 1 96 ? -11.891 -0.423 10.636 1.00 95.56 96 ILE A N 1
ATOM 733 C CA . ILE A 1 96 ? -10.685 -1.249 10.637 1.00 95.56 96 ILE A CA 1
ATOM 734 C C . ILE A 1 96 ? -9.602 -0.605 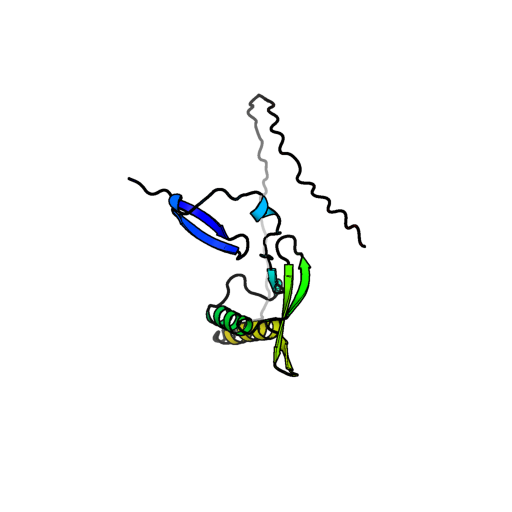11.506 1.00 95.56 96 ILE A C 1
ATOM 736 O O . ILE A 1 96 ? -8.923 -1.328 12.234 1.00 95.56 96 ILE A O 1
ATOM 740 N N . ASN A 1 97 ? -9.459 0.724 11.507 1.00 95.31 97 ASN A N 1
ATOM 741 C CA . ASN A 1 97 ? -8.472 1.411 12.346 1.00 95.31 97 ASN A CA 1
ATOM 742 C C . ASN A 1 97 ? -8.720 1.084 13.828 1.00 95.31 97 ASN A C 1
ATOM 744 O O . ASN A 1 97 ? -7.790 0.700 14.542 1.00 95.31 97 ASN A O 1
ATOM 748 N N . SER A 1 98 ? -9.980 1.141 14.267 1.00 94.62 98 SER A N 1
ATOM 749 C CA . SER A 1 98 ? -10.381 0.780 15.633 1.00 94.62 98 SER A CA 1
ATOM 750 C C . SER A 1 98 ? -10.136 -0.698 15.962 1.00 94.62 98 SER A C 1
ATOM 752 O O . SER A 1 98 ? -9.654 -1.018 17.052 1.00 94.62 98 SER A O 1
ATOM 754 N N . ILE A 1 99 ? -10.408 -1.614 15.024 1.00 95.12 99 ILE A N 1
ATOM 755 C CA . ILE A 1 99 ? -10.127 -3.053 15.194 1.00 95.12 99 ILE A CA 1
ATOM 756 C C . ILE A 1 99 ? -8.629 -3.290 15.419 1.00 95.12 99 ILE A C 1
ATOM 758 O O . ILE A 1 99 ? -8.245 -4.019 16.339 1.00 95.12 99 ILE A O 1
ATOM 762 N N . ILE A 1 100 ? -7.785 -2.657 14.604 1.00 96.38 100 ILE A N 1
ATOM 763 C CA . ILE A 1 100 ? -6.331 -2.803 14.675 1.00 96.38 100 ILE A CA 1
ATOM 764 C C . ILE A 1 100 ? -5.770 -2.194 15.964 1.00 96.38 100 ILE A C 1
ATOM 766 O O . ILE A 1 100 ? -4.977 -2.845 16.648 1.00 96.38 100 ILE A O 1
ATOM 770 N N . LEU A 1 101 ? -6.230 -1.004 16.359 1.00 95.75 101 LEU A N 1
ATOM 771 C CA . LEU A 1 101 ? -5.854 -0.393 17.640 1.00 95.75 101 LEU A CA 1
ATOM 772 C C . LEU A 1 101 ? -6.238 -1.283 18.832 1.00 95.75 101 LEU A C 1
ATOM 774 O O . LEU A 1 101 ? -5.430 -1.493 19.739 1.00 95.75 101 LEU A O 1
ATOM 778 N N . GLY A 1 102 ? -7.434 -1.877 18.811 1.00 95.75 102 GLY A N 1
ATOM 779 C CA . GLY A 1 102 ? -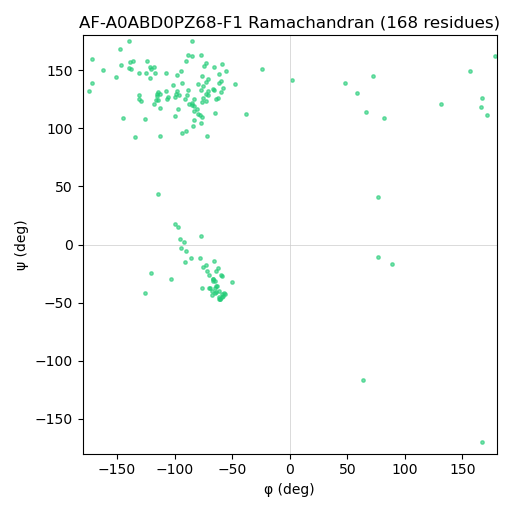7.870 -2.811 19.849 1.00 95.75 102 GLY A CA 1
ATOM 780 C C . GLY A 1 102 ? -7.020 -4.087 19.917 1.00 95.75 102 GLY A C 1
ATOM 781 O O . GLY A 1 102 ? -6.763 -4.603 21.008 1.00 95.75 102 GLY A O 1
ATOM 782 N N . ALA A 1 103 ? -6.555 -4.600 18.774 1.00 95.56 103 ALA A N 1
ATOM 783 C CA . ALA A 1 103 ? -5.669 -5.765 18.722 1.00 95.56 103 ALA A CA 1
ATOM 784 C C . ALA A 1 103 ? -4.283 -5.465 19.320 1.00 95.56 103 ALA A C 1
ATOM 786 O O . ALA A 1 103 ? -3.755 -6.277 20.083 1.00 95.56 103 ALA A O 1
ATOM 787 N N . LEU A 1 104 ? -3.738 -4.275 19.051 1.00 95.19 104 LEU A N 1
ATOM 788 C CA . LEU A 1 104 ? -2.457 -3.824 19.604 1.00 95.19 104 LEU A CA 1
ATOM 789 C C . LEU A 1 104 ? -2.480 -3.740 21.141 1.00 95.19 104 LEU A C 1
ATOM 791 O O . LEU A 1 104 ? -1.532 -4.172 21.796 1.00 95.19 104 LEU A O 1
ATOM 795 N N . GLN A 1 105 ? -3.579 -3.263 21.733 1.00 90.75 105 GLN A N 1
ATOM 796 C CA . GLN A 1 105 ? -3.716 -3.129 23.192 1.00 90.75 105 GLN A CA 1
ATOM 797 C C . GLN A 1 105 ? -3.813 -4.482 23.918 1.00 90.75 105 GLN A C 1
ATOM 799 O O . GLN A 1 105 ? -3.237 -4.657 24.994 1.00 90.75 105 GLN A O 1
ATOM 804 N N . LYS A 1 106 ? -4.497 -5.471 23.323 1.00 84.69 106 LYS A N 1
ATOM 805 C CA . LYS A 1 106 ? -4.630 -6.827 23.895 1.00 84.69 106 LYS A CA 1
ATOM 806 C C . LYS A 1 106 ? -3.300 -7.587 23.945 1.00 84.69 106 LYS A C 1
ATOM 808 O O . LYS A 1 106 ? -3.104 -8.411 24.836 1.00 84.69 106 LYS A O 1
ATOM 813 N N . GLY A 1 107 ? -2.383 -7.307 23.017 1.00 69.00 107 GLY A N 1
ATOM 814 C CA . GLY A 1 107 ? -1.033 -7.881 23.018 1.00 69.00 107 GLY A CA 1
ATOM 815 C C . GLY A 1 107 ? -0.137 -7.344 24.141 1.00 69.00 107 GLY A C 1
ATOM 816 O O . GLY A 1 107 ? 0.750 -8.051 24.612 1.00 69.00 107 GLY A O 1
ATOM 817 N N . GLN A 1 108 ? -0.397 -6.124 24.625 1.00 63.06 108 GLN A N 1
ATOM 818 C CA . GLN A 1 108 ? 0.409 -5.459 25.659 1.00 63.06 108 GLN A CA 1
ATOM 819 C C . GLN A 1 108 ? 0.010 -5.835 27.096 1.00 63.06 108 GLN A C 1
ATOM 821 O O . GLN A 1 108 ? 0.751 -5.565 28.037 1.00 63.06 108 GLN A O 1
ATOM 826 N N . SER A 1 109 ? -1.125 -6.512 27.297 1.00 58.84 109 SER A N 1
ATOM 827 C CA . SER A 1 109 ? -1.647 -6.859 28.631 1.00 58.84 109 SER A CA 1
ATOM 828 C C . SER A 1 109 ? -0.937 -8.049 29.308 1.00 58.84 109 SER A C 1
ATOM 830 O O . SER A 1 109 ? -1.385 -8.515 30.354 1.00 58.84 109 SER A O 1
ATOM 832 N N . LYS A 1 110 ? 0.159 -8.568 28.733 1.00 47.12 110 LYS A N 1
ATOM 833 C CA . LYS A 1 110 ? 0.931 -9.714 29.257 1.00 47.12 110 LYS A CA 1
ATOM 834 C C . LYS A 1 110 ? 2.359 -9.349 29.697 1.00 47.12 110 LYS A C 1
ATOM 836 O O . LYS A 1 110 ? 3.293 -10.103 29.441 1.00 47.12 110 LYS A O 1
ATOM 841 N N . ALA A 1 111 ? 2.542 -8.231 30.397 1.00 41.12 111 ALA A N 1
ATOM 842 C CA . ALA A 1 111 ? 3.754 -7.992 31.189 1.00 41.12 111 ALA A CA 1
ATOM 843 C C . ALA A 1 111 ? 3.469 -8.293 32.679 1.00 41.12 111 ALA A C 1
ATOM 845 O O . ALA A 1 111 ? 2.495 -7.761 33.216 1.00 41.12 111 ALA A O 1
ATOM 846 N N . PRO A 1 112 ? 4.258 -9.139 33.375 1.00 47.66 112 PRO A N 1
ATOM 847 C CA . PRO A 1 112 ? 4.087 -9.366 34.806 1.00 47.66 112 PRO A CA 1
ATOM 848 C C . PRO A 1 112 ? 4.420 -8.101 35.604 1.00 47.66 112 PRO A C 1
ATOM 850 O O . PRO A 1 112 ? 5.463 -7.486 35.396 1.00 47.66 112 PRO A O 1
ATOM 853 N N . ASN A 1 113 ? 3.543 -7.764 36.550 1.00 42.00 113 ASN A N 1
ATOM 854 C CA . ASN A 1 113 ? 3.719 -6.742 37.582 1.00 42.00 113 ASN A CA 1
ATOM 855 C C . ASN A 1 113 ? 5.154 -6.685 38.145 1.00 42.00 113 ASN A C 1
ATOM 857 O O . ASN A 1 113 ? 5.545 -7.543 38.940 1.00 42.00 113 ASN A O 1
ATOM 861 N N . SER A 1 114 ? 5.887 -5.605 37.876 1.00 43.12 114 SER A N 1
ATOM 862 C CA . SER A 1 114 ? 6.915 -5.125 38.800 1.00 43.12 114 SER A CA 1
ATOM 863 C C . SER A 1 114 ? 6.236 -4.257 39.862 1.00 43.12 114 SER A C 1
ATOM 865 O O . SER A 1 114 ? 5.853 -3.115 39.620 1.00 43.12 114 SER A O 1
ATOM 867 N N . LYS A 1 115 ? 6.043 -4.859 41.037 1.00 46.66 115 LYS A N 1
ATOM 868 C CA . LYS A 1 115 ? 5.585 -4.247 42.293 1.00 46.66 115 LYS A CA 1
ATOM 869 C C . LYS A 1 115 ? 6.381 -2.952 42.589 1.00 46.66 115 LYS A C 1
ATOM 871 O O . LYS A 1 115 ? 7.600 -2.982 42.424 1.00 46.66 115 LYS A O 1
ATOM 876 N N . PRO A 1 116 ? 5.768 -1.847 43.059 1.00 40.84 116 PRO A N 1
ATOM 877 C CA . PRO A 1 116 ? 6.537 -0.675 43.472 1.00 40.84 116 PRO A CA 1
ATOM 878 C C . PRO A 1 116 ? 7.299 -0.975 44.778 1.00 40.84 116 PRO A C 1
ATOM 880 O O . PRO A 1 116 ? 6.740 -1.653 45.650 1.00 40.84 116 PRO A O 1
ATOM 883 N N . PRO A 1 117 ? 8.541 -0.487 44.967 1.00 37.34 117 PRO A N 1
ATOM 884 C CA . PRO A 1 117 ? 9.214 -0.592 46.254 1.00 37.34 117 PRO A CA 1
ATOM 885 C C . PRO A 1 117 ? 8.546 0.345 47.261 1.00 37.34 117 PRO A C 1
ATOM 887 O O . PRO A 1 117 ? 8.319 1.522 46.981 1.00 37.34 117 PRO A O 1
ATOM 890 N N . ALA A 1 118 ? 8.251 -0.190 48.443 1.00 34.84 118 ALA A N 1
ATOM 891 C CA . ALA A 1 118 ? 7.817 0.585 49.591 1.00 34.84 118 ALA A CA 1
ATOM 892 C C . ALA A 1 118 ? 8.920 1.571 50.011 1.00 34.84 118 ALA A C 1
ATOM 894 O O . ALA A 1 118 ? 10.058 1.177 50.266 1.00 34.84 118 ALA A O 1
ATOM 895 N N . THR A 1 119 ? 8.564 2.848 50.105 1.00 33.22 119 THR A N 1
ATOM 896 C CA . THR A 1 119 ? 9.341 3.887 50.783 1.00 33.22 119 THR A CA 1
ATOM 897 C C . THR A 1 119 ? 9.412 3.573 5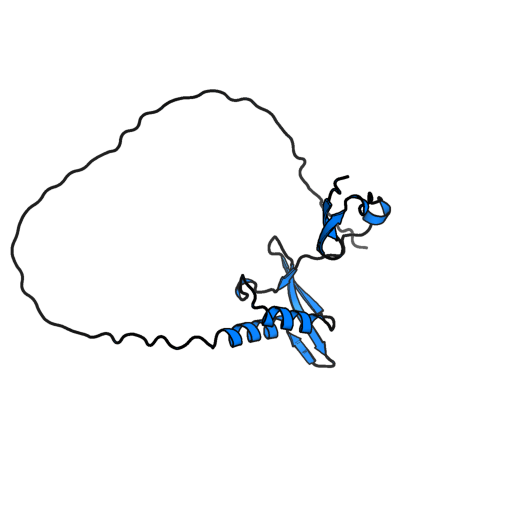2.274 1.00 33.22 119 THR A C 1
ATOM 899 O O . THR A 1 119 ? 8.394 3.623 52.966 1.00 33.22 119 THR A O 1
ATOM 902 N N . VAL A 1 120 ? 10.609 3.256 52.770 1.00 38.78 120 VAL A N 1
ATOM 903 C CA . VAL A 1 120 ? 10.908 3.272 54.205 1.00 38.78 120 VAL A CA 1
ATOM 904 C C . VAL A 1 120 ? 11.255 4.707 54.578 1.00 38.78 120 VAL A C 1
ATOM 906 O O . VAL A 1 120 ? 12.176 5.304 54.027 1.00 38.78 120 VAL A O 1
ATOM 909 N N . VAL A 1 121 ? 10.456 5.256 55.484 1.00 41.62 121 VAL A N 1
ATOM 910 C CA . VAL A 1 121 ? 10.669 6.539 56.144 1.00 41.62 121 VAL A CA 1
ATOM 911 C C . VAL A 1 121 ? 11.595 6.271 57.330 1.00 41.62 121 VAL A C 1
ATOM 913 O O . VAL A 1 121 ? 11.233 5.476 58.193 1.00 41.62 121 VAL A O 1
ATOM 916 N N . GLU A 1 122 ? 12.754 6.924 57.403 1.00 36.12 122 GLU A N 1
ATOM 917 C CA . GLU A 1 122 ? 13.464 7.110 58.672 1.00 36.12 122 GLU A CA 1
ATOM 918 C C . GLU A 1 122 ? 13.821 8.587 58.850 1.00 36.12 122 GLU A C 1
ATOM 920 O O . GLU A 1 122 ? 14.464 9.211 58.008 1.00 36.12 122 GLU A O 1
ATOM 925 N N . GLU A 1 123 ? 13.360 9.138 59.971 1.00 33.09 123 GLU A N 1
ATOM 926 C CA . GLU A 1 123 ? 13.651 10.476 60.469 1.00 33.09 123 GLU A CA 1
ATOM 927 C C . GLU A 1 123 ? 14.436 10.346 61.782 1.00 33.09 123 GLU A C 1
ATOM 929 O O . GLU A 1 123 ? 14.006 9.608 62.673 1.00 33.09 123 GLU A O 1
ATOM 934 N N . LYS A 1 124 ? 15.553 11.086 61.888 1.00 33.47 124 LYS A N 1
ATOM 935 C CA . LYS A 1 124 ? 16.163 11.743 63.078 1.00 33.47 124 LYS A CA 1
ATOM 936 C C . LYS A 1 124 ? 17.667 11.939 62.823 1.00 33.47 124 LYS A C 1
ATOM 938 O O . LYS A 1 124 ? 18.287 11.084 62.214 1.00 33.47 124 LYS A O 1
ATOM 943 N N . LYS A 1 125 ? 18.389 12.938 63.334 1.00 29.64 125 LYS A N 1
ATOM 944 C CA . LYS A 1 125 ? 18.156 14.254 63.955 1.00 29.64 125 LYS A CA 1
ATOM 945 C C . LYS A 1 125 ? 19.567 14.875 64.077 1.00 29.64 125 LYS A C 1
ATOM 947 O O . LYS A 1 125 ? 20.495 14.147 64.406 1.00 29.64 125 LYS A O 1
ATOM 952 N N . ASP A 1 126 ? 19.670 16.169 63.780 1.00 31.44 126 ASP A N 1
ATOM 953 C CA . ASP A 1 126 ? 20.714 17.180 64.067 1.00 31.44 126 ASP A CA 1
ATOM 954 C C . ASP A 1 126 ? 22.023 16.818 64.810 1.00 31.44 126 ASP A C 1
ATOM 956 O O . ASP A 1 126 ? 21.979 16.135 65.832 1.00 31.44 126 ASP A O 1
ATOM 960 N N . VAL A 1 127 ? 23.144 17.428 64.364 1.00 34.12 127 VAL A N 1
ATOM 961 C CA . VAL A 1 127 ? 24.153 18.197 65.153 1.00 34.12 127 VAL A CA 1
ATOM 962 C C . VAL A 1 127 ? 25.387 18.536 64.272 1.00 34.12 127 VAL A C 1
ATOM 964 O O . VAL A 1 127 ? 26.166 17.664 63.896 1.00 34.12 127 VAL A O 1
ATOM 967 N N . GLU A 1 128 ? 25.576 19.825 63.961 1.00 34.81 128 GLU A N 1
ATOM 968 C CA . GLU A 1 128 ? 26.851 20.473 63.551 1.00 34.81 128 GLU A CA 1
ATOM 96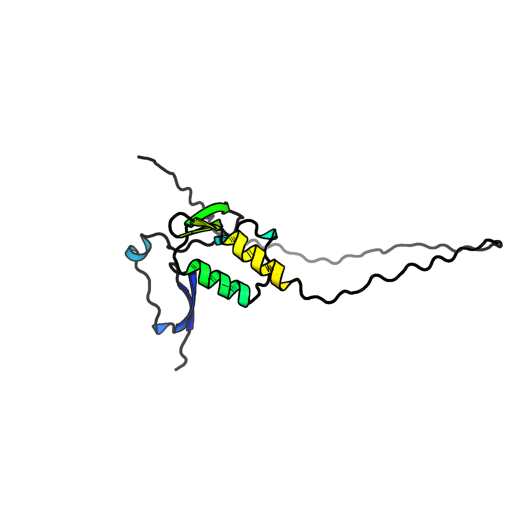9 C C . GLU A 1 128 ? 27.667 20.873 64.819 1.00 34.81 128 GLU A C 1
ATOM 971 O O . GLU A 1 128 ? 27.094 20.770 65.906 1.00 34.81 128 GLU A O 1
ATOM 976 N N . PRO A 1 129 ? 28.925 21.402 64.789 1.00 39.34 129 PRO A N 1
ATOM 977 C CA . PRO A 1 129 ? 29.652 22.042 63.671 1.00 39.34 129 PRO A CA 1
ATOM 978 C C . PRO A 1 129 ? 31.160 21.685 63.563 1.00 39.34 129 PRO A C 1
ATOM 980 O O . PRO A 1 129 ? 31.711 21.061 64.467 1.00 39.34 129 PRO A O 1
ATOM 983 N N . ARG A 1 130 ? 31.858 22.155 62.500 1.00 26.94 130 ARG A N 1
ATOM 984 C CA . ARG A 1 130 ? 33.171 22.878 62.551 1.00 26.94 130 ARG A CA 1
ATOM 985 C C . ARG A 1 130 ? 33.877 23.004 61.175 1.00 26.94 130 ARG A C 1
ATOM 987 O O . ARG A 1 130 ? 34.165 22.019 60.512 1.00 26.94 130 ARG A O 1
ATOM 994 N N . LYS A 1 131 ? 34.208 24.268 60.850 1.00 28.84 131 LYS A N 1
ATOM 995 C CA . LYS A 1 131 ? 35.126 24.883 59.843 1.00 28.84 131 LYS A CA 1
ATOM 996 C C . LYS A 1 131 ? 36.298 23.982 59.364 1.00 28.84 131 LYS A C 1
ATOM 998 O O . LYS A 1 131 ? 36.845 23.251 60.179 1.00 28.84 131 LYS A O 1
ATOM 1003 N N . THR A 1 132 ? 36.875 24.072 58.149 1.00 23.55 132 THR A N 1
ATOM 1004 C CA . THR A 1 132 ? 37.527 25.239 57.487 1.00 23.55 132 THR A CA 1
ATOM 1005 C C . THR A 1 132 ? 38.104 24.850 56.088 1.00 23.55 132 THR A C 1
ATOM 1007 O O . THR A 1 132 ? 38.415 23.682 55.897 1.00 23.55 132 THR A O 1
ATOM 1010 N N . GLN A 1 133 ? 38.384 25.859 55.230 1.00 30.38 133 GLN A N 1
ATOM 1011 C CA . GLN A 1 133 ? 39.324 25.939 54.065 1.00 30.38 133 GLN A CA 1
ATOM 1012 C C . GLN A 1 133 ? 38.854 25.365 52.705 1.00 30.38 133 GLN A C 1
ATOM 1014 O O . GLN A 1 133 ? 38.584 24.182 52.586 1.00 30.38 133 GLN A O 1
ATOM 1019 N N . THR A 1 134 ? 38.562 26.181 51.676 1.00 24.16 134 THR A N 1
ATOM 1020 C CA . THR A 1 134 ? 39.428 27.020 50.795 1.00 24.16 134 THR A CA 1
ATOM 1021 C C . THR A 1 134 ? 40.366 26.199 49.901 1.00 24.16 134 THR A C 1
ATOM 1023 O O . THR A 1 134 ? 41.294 25.600 50.423 1.00 24.16 134 THR A O 1
ATOM 1026 N N . ILE A 1 135 ? 40.163 26.241 48.572 1.00 30.75 135 ILE A N 1
ATOM 1027 C CA . ILE A 1 135 ? 41.116 26.710 47.535 1.00 30.75 135 ILE A CA 1
ATOM 1028 C C . ILE A 1 135 ? 40.413 26.712 46.161 1.00 30.75 135 ILE A C 1
ATOM 1030 O O . ILE A 1 135 ? 39.730 25.772 45.765 1.00 30.75 135 ILE A O 1
ATOM 1034 N N . SER A 1 136 ? 40.592 27.831 45.473 1.00 31.81 136 SER A N 1
ATOM 1035 C CA . SER A 1 136 ? 40.186 28.215 44.122 1.00 31.81 136 SER A CA 1
ATOM 1036 C C . SER A 1 136 ? 41.250 27.864 43.069 1.00 31.81 136 SER A C 1
ATOM 1038 O O . SER A 1 136 ? 42.422 27.769 43.422 1.00 31.81 136 SER A O 1
ATOM 1040 N N . SER A 1 137 ? 40.845 27.744 41.790 1.00 31.16 137 SER A N 1
ATOM 1041 C CA . SER A 1 137 ? 41.513 28.169 40.515 1.00 31.16 137 SER A CA 1
ATOM 1042 C C . SER A 1 137 ? 40.778 27.477 39.338 1.00 31.16 137 SER A C 1
ATOM 1044 O O . SER A 1 137 ? 40.574 26.272 39.415 1.00 31.16 137 SER A O 1
ATOM 1046 N N . THR A 1 138 ? 40.123 28.119 38.349 1.00 28.80 138 THR A N 1
ATOM 1047 C CA . THR A 1 138 ? 40.611 28.918 37.181 1.00 28.80 138 THR A CA 1
ATOM 1048 C C . THR A 1 138 ? 41.732 28.197 36.393 1.00 28.80 138 THR A C 1
ATOM 1050 O O . THR A 1 138 ? 42.589 27.588 37.010 1.00 28.80 138 THR A O 1
ATOM 1053 N N . LYS A 1 139 ? 41.839 28.173 35.051 1.00 31.53 139 LYS A N 1
ATOM 1054 C CA . LYS A 1 139 ? 41.347 29.029 33.953 1.00 31.53 139 LYS A CA 1
ATOM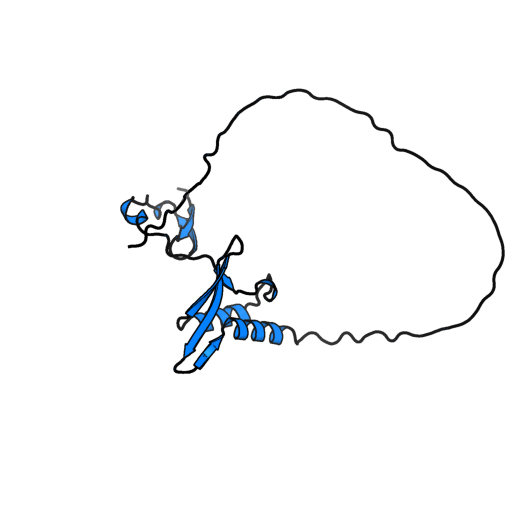 1055 C C . LYS A 1 139 ? 41.644 28.357 32.579 1.00 31.53 139 LYS A C 1
ATOM 1057 O O . LYS A 1 139 ? 42.594 27.593 32.495 1.00 31.53 139 LYS A O 1
ATOM 1062 N N . ALA A 1 140 ? 40.904 28.789 31.547 1.00 29.95 140 ALA A N 1
ATOM 1063 C CA . ALA A 1 140 ? 41.276 29.045 30.135 1.00 29.95 140 ALA A CA 1
ATOM 1064 C C . ALA A 1 140 ? 41.874 27.948 29.218 1.00 29.95 140 ALA A C 1
ATOM 1066 O O . ALA A 1 140 ? 42.910 27.361 29.500 1.00 29.95 140 ALA A O 1
ATOM 1067 N N . ALA A 1 141 ? 41.275 27.828 28.025 1.00 32.25 141 ALA A N 1
ATOM 1068 C CA . ALA A 1 141 ? 41.875 27.245 26.826 1.00 32.25 141 ALA A CA 1
ATOM 1069 C C . ALA A 1 141 ? 41.988 28.332 25.741 1.00 32.25 141 ALA A C 1
ATOM 1071 O O . ALA A 1 141 ? 40.990 28.970 25.403 1.00 32.25 141 ALA A O 1
ATOM 1072 N N . ASP A 1 142 ? 43.213 28.530 25.253 1.00 31.58 142 ASP A N 1
ATOM 1073 C CA . ASP A 1 142 ? 43.591 29.350 24.099 1.00 31.58 142 ASP A CA 1
ATOM 1074 C C . ASP A 1 142 ? 43.680 28.475 22.836 1.00 31.58 142 ASP A C 1
ATOM 1076 O O . ASP A 1 142 ? 44.026 27.292 22.899 1.00 31.58 142 ASP A O 1
ATOM 1080 N N . GLN A 1 143 ? 43.380 29.088 21.691 1.00 32.38 143 GLN A N 1
ATOM 1081 C CA . GLN A 1 143 ? 43.581 28.568 20.331 1.00 32.38 143 GLN A CA 1
ATOM 1082 C C . GLN A 1 143 ? 45.073 28.674 19.930 1.00 32.38 143 GLN A C 1
ATOM 1084 O O . GLN A 1 143 ? 45.804 29.460 20.536 1.00 32.38 143 GLN A O 1
ATOM 1089 N N . PRO A 1 144 ? 45.544 27.966 18.881 1.00 40.22 144 PRO A N 1
ATOM 1090 C CA . PRO A 1 144 ? 45.653 28.677 17.601 1.00 40.22 144 PRO A CA 1
ATOM 1091 C C . PRO A 1 144 ? 45.412 27.838 16.325 1.00 40.22 144 PRO A C 1
ATOM 1093 O O . PRO A 1 144 ? 45.326 26.614 16.317 1.00 40.22 144 PRO A O 1
ATOM 1096 N N . THR A 1 145 ? 45.279 28.618 15.258 1.00 28.36 145 THR A N 1
ATOM 1097 C CA . THR A 1 145 ? 45.009 28.431 13.825 1.00 28.36 145 THR A CA 1
ATOM 1098 C C . THR A 1 145 ? 45.979 27.553 13.016 1.00 28.36 145 THR A C 1
ATOM 1100 O O . THR A 1 145 ? 47.175 27.527 13.283 1.00 28.36 145 THR A O 1
ATOM 1103 N N . SER A 1 146 ? 45.479 26.990 11.902 1.00 32.97 146 SER A N 1
ATOM 1104 C CA . SER A 1 146 ? 46.225 26.873 10.634 1.00 32.97 146 SER A CA 1
ATOM 1105 C C . SER A 1 146 ? 45.276 26.881 9.424 1.00 32.97 146 SER A C 1
ATOM 1107 O O . SER A 1 146 ? 44.148 26.402 9.494 1.00 32.97 146 SER A O 1
ATOM 1109 N N . THR A 1 147 ? 45.770 27.500 8.360 1.00 32.69 147 THR A N 1
ATOM 1110 C CA . THR A 1 147 ? 45.200 27.879 7.058 1.00 32.69 147 THR A CA 1
ATOM 1111 C C . THR A 1 147 ? 44.969 26.713 6.095 1.00 32.69 147 THR A C 1
ATOM 1113 O O . THR A 1 147 ? 45.727 25.756 6.168 1.00 32.69 147 THR A O 1
ATOM 1116 N N . ASP A 1 148 ? 44.045 26.864 5.133 1.00 33.53 148 ASP A N 1
ATOM 1117 C CA . ASP A 1 148 ? 44.313 26.541 3.719 1.00 33.53 148 ASP A CA 1
ATOM 1118 C C . ASP A 1 148 ? 43.311 27.186 2.743 1.00 33.53 148 ASP A C 1
ATOM 1120 O O . ASP A 1 148 ? 42.169 27.505 3.080 1.00 33.53 148 ASP A O 1
ATOM 1124 N N . VAL A 1 149 ? 43.831 27.448 1.546 1.00 36.50 149 VAL A N 1
ATOM 1125 C CA . VAL A 1 149 ? 43.305 28.255 0.442 1.00 36.50 149 VAL A CA 1
ATOM 1126 C C . VAL A 1 149 ? 42.622 27.363 -0.605 1.00 36.50 149 VAL A C 1
ATOM 1128 O O . VAL A 1 149 ? 43.090 26.267 -0.879 1.00 36.50 149 VAL A O 1
ATOM 1131 N N . GLU A 1 150 ? 41.561 27.902 -1.216 1.00 33.41 150 GLU A N 1
ATOM 1132 C CA . GLU A 1 150 ? 41.227 27.900 -2.658 1.00 33.41 150 GLU A CA 1
ATOM 1133 C C . GLU A 1 150 ? 39.787 27.483 -3.003 1.00 33.41 150 GLU A C 1
ATOM 1135 O O . GLU A 1 150 ? 39.304 26.394 -2.703 1.00 33.41 150 GLU A O 1
ATOM 1140 N N . LYS A 1 151 ? 39.101 28.421 -3.663 1.00 32.56 151 LYS A N 1
ATOM 1141 C CA . LYS A 1 151 ? 37.748 28.337 -4.208 1.00 32.56 151 LYS A CA 1
ATOM 1142 C C . LYS A 1 151 ? 37.862 27.965 -5.687 1.00 32.56 151 LYS A C 1
ATOM 1144 O O . LYS A 1 151 ? 38.546 28.670 -6.422 1.00 32.56 151 LYS A O 1
ATOM 1149 N N . SER A 1 152 ? 37.146 26.935 -6.132 1.00 32.09 152 SER A N 1
ATOM 1150 C CA . SER A 1 152 ? 36.838 26.734 -7.553 1.00 32.09 152 SER A CA 1
ATOM 1151 C C . SER A 1 152 ? 35.343 26.468 -7.721 1.00 32.09 152 SER A C 1
ATOM 1153 O O . SER A 1 152 ? 34.760 25.631 -7.035 1.00 32.09 152 SER A O 1
ATOM 1155 N N . ASP A 1 153 ? 34.730 27.277 -8.580 1.00 39.84 153 ASP A N 1
ATOM 1156 C CA . ASP A 1 153 ? 33.332 27.214 -8.983 1.00 39.84 153 ASP A CA 1
ATOM 1157 C C . ASP A 1 153 ? 33.138 26.073 -9.999 1.00 39.84 153 ASP A C 1
ATOM 1159 O O . ASP A 1 153 ? 33.877 25.981 -10.980 1.00 39.84 153 ASP A O 1
ATOM 1163 N N . PHE A 1 154 ? 32.117 25.237 -9.801 1.00 35.66 154 PHE A N 1
ATOM 1164 C CA . PHE A 1 154 ? 31.465 24.531 -10.903 1.00 35.66 154 PHE A CA 1
ATOM 1165 C C . PHE A 1 154 ? 29.974 24.402 -10.591 1.00 35.66 154 PHE A C 1
ATOM 1167 O O . PHE A 1 154 ? 29.562 23.697 -9.669 1.00 35.66 154 PHE A O 1
ATOM 1174 N N . GLU A 1 155 ? 29.183 25.169 -11.333 1.00 39.69 155 GLU A N 1
ATOM 1175 C CA . GLU A 1 155 ? 27.733 25.070 -11.402 1.00 39.69 155 GLU A CA 1
ATOM 1176 C C . GLU A 1 155 ? 27.355 23.713 -12.006 1.00 39.69 155 GLU A C 1
ATOM 1178 O O . GLU A 1 155 ? 27.784 23.394 -13.113 1.00 39.69 155 GLU A O 1
ATOM 1183 N N . ASP A 1 156 ? 26.525 22.934 -11.311 1.00 37.75 156 ASP A N 1
ATOM 1184 C CA . ASP A 1 156 ? 25.747 21.873 -11.951 1.00 37.75 156 ASP A CA 1
ATOM 1185 C C . ASP A 1 156 ? 24.272 22.092 -11.606 1.00 37.75 156 ASP A C 1
ATOM 1187 O O . ASP A 1 156 ? 23.828 22.023 -10.455 1.00 37.75 156 ASP A O 1
ATOM 1191 N N . GLN A 1 157 ? 23.538 22.518 -12.625 1.00 35.09 157 GLN A N 1
ATOM 1192 C CA . GLN A 1 157 ? 22.206 23.085 -12.533 1.00 35.09 157 GLN A CA 1
ATOM 1193 C C . GLN A 1 157 ? 21.178 21.954 -12.639 1.00 35.09 157 GLN A C 1
ATOM 1195 O O . GLN A 1 157 ? 20.829 21.509 -13.729 1.00 35.09 157 GLN A O 1
ATOM 1200 N N . ALA A 1 158 ? 20.672 21.482 -11.499 1.00 38.28 158 ALA A N 1
ATOM 1201 C CA . ALA A 1 158 ? 19.486 20.630 -11.474 1.00 38.28 158 ALA A CA 1
ATOM 1202 C C . ALA A 1 158 ? 18.238 21.475 -11.824 1.00 38.28 158 ALA A C 1
ATOM 1204 O O . ALA A 1 158 ? 18.028 22.521 -11.202 1.00 38.28 158 ALA A O 1
ATOM 1205 N N . PRO A 1 159 ? 17.389 21.071 -12.788 1.00 42.75 159 PRO A N 1
ATOM 1206 C CA . PRO A 1 159 ? 16.172 21.815 -13.090 1.00 42.75 159 PRO A CA 1
ATOM 1207 C C . PRO A 1 159 ? 15.133 21.627 -11.967 1.00 42.75 159 PRO A C 1
ATOM 1209 O O . PRO A 1 159 ? 14.973 20.512 -11.462 1.00 42.75 159 PRO A O 1
ATOM 1212 N N . PRO A 1 160 ? 14.388 22.677 -11.570 1.00 37.47 160 PRO A N 1
ATOM 1213 C CA . PRO A 1 160 ? 13.327 22.537 -10.584 1.00 37.47 160 PRO A CA 1
ATOM 1214 C C . PRO A 1 160 ? 12.121 21.805 -11.189 1.00 37.47 160 PRO A C 1
ATOM 1216 O O . PRO A 1 160 ? 11.599 22.183 -12.237 1.00 37.47 160 PRO A O 1
ATOM 1219 N N . LEU A 1 161 ? 11.647 20.767 -10.497 1.00 43.12 161 LEU A N 1
ATOM 1220 C CA . LEU A 1 161 ? 10.359 20.131 -10.763 1.00 43.12 161 LEU A CA 1
ATOM 1221 C C . LEU A 1 161 ? 9.235 21.072 -10.308 1.00 43.12 161 LEU A C 1
ATOM 1223 O O . LEU A 1 161 ? 8.833 21.054 -9.147 1.00 43.12 161 LEU A O 1
ATOM 1227 N N . SER A 1 162 ? 8.711 21.892 -11.217 1.00 40.69 162 SER A N 1
ATOM 1228 C CA . SER A 1 162 ? 7.429 22.574 -11.034 1.00 40.69 162 SER A CA 1
ATOM 1229 C C . SER A 1 162 ? 6.409 22.036 -12.037 1.00 40.69 162 SER A C 1
ATOM 1231 O O . SER A 1 162 ? 6.301 22.496 -13.169 1.00 40.69 162 SER A O 1
ATOM 1233 N N . ALA A 1 163 ? 5.632 21.041 -11.611 1.00 33.59 163 ALA A N 1
ATOM 1234 C CA . ALA A 1 163 ? 4.382 20.691 -12.275 1.00 33.59 163 ALA A CA 1
ATOM 1235 C C . ALA A 1 163 ? 3.247 21.442 -11.565 1.00 33.59 163 ALA A C 1
ATOM 1237 O O . ALA A 1 163 ? 2.760 21.012 -10.521 1.00 33.59 163 ALA A O 1
ATOM 1238 N N . SER A 1 164 ? 2.855 22.598 -12.101 1.00 38.12 164 SER A N 1
ATOM 1239 C CA . SER A 1 164 ? 1.591 23.238 -11.746 1.00 38.12 164 SER A CA 1
ATOM 1240 C C . SER A 1 164 ? 0.478 22.598 -12.576 1.00 38.12 164 SER A C 1
ATOM 1242 O O . SER A 1 164 ? 0.366 22.824 -13.779 1.00 38.12 164 SER A O 1
ATOM 1244 N N . TYR A 1 165 ? -0.360 21.783 -11.939 1.00 37.16 165 TYR A N 1
ATOM 1245 C CA . TYR A 1 165 ? -1.593 21.314 -12.562 1.00 37.16 165 TYR A CA 1
ATOM 1246 C C . TYR A 1 165 ? -2.640 22.421 -12.455 1.00 37.16 165 TYR A C 1
ATOM 1248 O O . TYR A 1 165 ? -3.074 22.788 -11.362 1.00 37.16 165 TYR A O 1
ATOM 1256 N N . ARG A 1 166 ? -3.014 22.987 -13.603 1.00 45.62 166 ARG A N 1
ATOM 1257 C CA . ARG A 1 166 ? -4.177 23.863 -13.733 1.00 45.62 166 ARG A CA 1
ATOM 1258 C C . ARG A 1 166 ? -5.393 22.955 -13.899 1.00 45.62 166 ARG A C 1
ATOM 1260 O O . ARG A 1 166 ? -5.465 22.214 -14.873 1.00 45.62 166 ARG A O 1
ATOM 1267 N N . VAL A 1 167 ? -6.300 22.980 -12.930 1.00 39.19 167 VAL A N 1
ATOM 1268 C CA . VAL A 1 167 ? -7.625 22.370 -13.066 1.00 39.19 167 VAL A CA 1
ATOM 1269 C C . VAL A 1 167 ? -8.458 23.343 -13.894 1.00 39.19 167 VAL A C 1
ATOM 1271 O O . VAL A 1 167 ? -8.733 24.447 -13.429 1.00 39.19 167 VAL A O 1
ATOM 1274 N N . GLU A 1 168 ? -8.809 22.974 -15.123 1.00 45.06 168 GLU A N 1
ATOM 1275 C CA . GLU A 1 168 ? -10.008 23.528 -15.752 1.00 45.06 168 GLU A CA 1
ATOM 1276 C C . GLU A 1 168 ? -11.136 22.518 -15.536 1.00 45.06 168 GLU A C 1
ATOM 1278 O O . GLU A 1 168 ? -11.042 21.360 -15.941 1.00 45.06 168 GLU A O 1
ATOM 1283 N N . GLU A 1 169 ? -12.145 22.962 -14.791 1.00 50.81 169 GLU A N 1
ATOM 1284 C CA . GLU A 1 169 ? -13.439 22.301 -14.622 1.00 50.81 169 GLU A CA 1
ATOM 1285 C C . GLU A 1 169 ? -14.413 22.769 -15.734 1.00 50.81 169 GLU A C 1
ATOM 1287 O O . GLU A 1 169 ? -14.109 23.754 -16.412 1.00 50.81 169 GLU A O 1
ATOM 1292 N N . PRO A 1 170 ? -15.523 22.039 -15.963 1.00 54.38 170 PRO A N 1
ATOM 1293 C CA . PRO A 1 170 ? -16.059 21.708 -17.291 1.00 54.38 170 PRO A CA 1
ATOM 1294 C C . PRO A 1 170 ? -16.787 22.819 -18.058 1.00 54.38 170 PRO A C 1
ATOM 1296 O O . PRO A 1 170 ? -17.351 23.742 -17.427 1.00 54.38 170 PRO A O 1
#

pLDDT: mean 72.92, std 28.22, range [23.55, 98.19]

Solvent-accessible surface area (backbone atoms only — not comparable to full-atom values): 12062 Å² total; per-residue (Å²): 135,86,84,57,67,43,83,46,66,43,62,58,73,65,53,72,51,81,42,52,50,90,79,62,75,89,82,56,73,77,77,62,72,57,75,65,69,49,76,63,66,43,62,55,67,58,90,81,53,71,96,71,77,58,67,71,55,51,53,51,50,53,60,64,55,70,76,54,66,50,75,44,84,75,49,70,79,89,80,34,37,21,29,48,42,32,33,80,55,91,93,45,77,43,55,48,58,60,54,52,53,54,53,56,55,64,69,64,74,76,67,82,84,80,74,80,82,80,84,81,87,85,89,88,79,91,86,86,88,84,89,85,84,91,87,89,82,89,80,89,86,83,86,87,87,86,87,87,87,87,89,81,91,77,90,78,85,79,80,82,92,76,84,81,82,79,86,81,79,137

Organism: Cirrhinus mrigala (NCBI:txid683832)

Mean predicted aligned error: 17.32 Å

InterPro domains:
  IPR002999 Tudor domain [PF00567] (4-45)
  IPR002999 Tudor domain [PS50304] (1-34)
  IPR035437 SNase-like, OB-fold superfamily [G3DSA:2.40.50.90] (34-61)

Nearest PDB structures (foldseek):
  5vqh-assembly2_B  TM=8.293E-01  e=1.108E-04  Bombyx mori
  4b9w-assembly1_B  TM=8.541E-01  e=5.099E-04  Mus musculus
  4b9w-assembly1_A  TM=8.544E-01  e=8.483E-04  Mus musculus
  1nqy-assembly1_A  TM=5.098E-01  e=5.879E+00  Deinococcus radiodurans

Sequence (170 aa):
VTTKHAHVIYADYGNMETVPVSSILPITKELLQHPFQIVRCALAGKENFPTVWPTEVLELFGIQLSSGVLASLHGFDGTSNLLTLTQQSGQAERDINSIILGALQKGQSKAPNSKPPATVVEEKKDVEPRKTQTISSTKAADQPTSTDVEKSDFEDQAPPLSASYRVEEP

Foldseek 3Di:
DDFDWDWDAPQQPRDIDIGTPVVDDDDDVVVVPDHRNDAFADEAPCVLDDPDDDPVLVVVLVVQPPQPWDWDFDQDPPGHTHTWIWDDDPPDIDGSVVVSSVVVVVVPPPDDDPDDDDDDDDDDDDDDDDDDDDDDDDDDDDDDDDDDDDDDDDDDDDDDDDDDDDDDDD

Radius of gyration: 31.66 Å; Cα contacts (8 Å, |Δi|>4): 119; chains: 1; bounding box: 72×45×90 Å

Secondary structure (DSSP, 8-state):
-PPPEEEEE-TTT--EEEEEGGG--PPPTGGGSSPPS---EEES-GGGS-SS--HHHHHHHHHHHTT--EEEEEEE-SSSEEEEEEEEETTEEEEHHHHHHHHHHHHHT-----PPPP---------------------------------------PPP----------